Protein AF-A0AAJ2ACT3-F1 (afdb_monomer_lite)

Sequence (78 aa):
MTPEQEDIVLDWVTSCKDWSERLKDGRTIIPPPIFAEEAQYALSIFKELKIVDAPGSPSFGEASAQWVFDLVASIFGA

Radius of gyration: 18.89 Å; chains: 1; bounding box: 55×13×53 Å

Structure (mmCIF, N/CA/C/O backbone):
data_AF-A0AAJ2ACT3-F1
#
_entry.id   AF-A0AAJ2ACT3-F1
#
loop_
_atom_site.group_PDB
_atom_site.id
_atom_site.type_symbol
_atom_site.label_atom_id
_atom_site.label_alt_id
_atom_site.label_comp_id
_atom_site.label_asym_id
_atom_site.label_entity_id
_atom_site.label_seq_id
_atom_site.pdbx_PDB_ins_code
_atom_site.Cartn_x
_atom_site.Cartn_y
_atom_site.Cartn_z
_atom_site.occupancy
_atom_site.B_iso_or_equiv
_atom_site.auth_seq_id
_atom_site.auth_comp_id
_atom_site.auth_asym_id
_atom_site.auth_atom_id
_atom_site.pdbx_PDB_model_num
ATOM 1 N N . MET A 1 1 ? 40.249 -3.220 -34.907 1.00 38.00 1 MET A N 1
ATOM 2 C CA . MET A 1 1 ? 38.980 -2.473 -34.967 1.00 38.00 1 MET A CA 1
ATOM 3 C C . MET A 1 1 ? 38.036 -3.182 -34.019 1.00 38.00 1 MET A C 1
ATOM 5 O O . MET A 1 1 ? 37.491 -4.219 -34.368 1.00 38.00 1 MET A O 1
ATOM 9 N N . THR A 1 2 ? 38.049 -2.765 -32.757 1.00 39.94 2 THR A N 1
ATOM 10 C CA . THR A 1 2 ? 37.214 -3.337 -31.694 1.00 39.94 2 THR A CA 1
ATOM 11 C C . THR A 1 2 ? 35.775 -2.863 -31.901 1.00 39.94 2 THR A C 1
ATOM 13 O O . THR A 1 2 ? 35.611 -1.699 -32.264 1.00 39.94 2 THR A O 1
ATOM 16 N N . PRO A 1 3 ? 34.749 -3.710 -31.713 1.00 53.34 3 PRO A N 1
ATOM 17 C CA . PRO A 1 3 ? 33.371 -3.246 -31.752 1.00 53.34 3 PRO A CA 1
ATOM 18 C C . PRO A 1 3 ? 33.168 -2.311 -30.563 1.00 53.34 3 PRO A C 1
ATOM 20 O O . PRO A 1 3 ? 33.408 -2.699 -29.420 1.00 53.34 3 PRO A O 1
ATOM 23 N N . GLU A 1 4 ? 32.797 -1.072 -30.858 1.00 57.22 4 GLU A N 1
ATOM 24 C CA . GLU A 1 4 ? 32.330 -0.095 -29.885 1.00 57.22 4 GLU A CA 1
ATOM 25 C C . GLU A 1 4 ? 31.145 -0.726 -29.145 1.00 57.22 4 GLU A C 1
ATOM 27 O O . GLU A 1 4 ? 30.133 -1.083 -29.750 1.00 57.22 4 GLU A O 1
ATOM 32 N N . GLN A 1 5 ? 31.326 -0.978 -27.849 1.00 57.75 5 GLN A N 1
ATOM 33 C CA . GLN A 1 5 ? 30.243 -1.396 -26.971 1.00 57.75 5 GLN A CA 1
ATOM 34 C C . GLN A 1 5 ? 29.270 -0.224 -26.900 1.00 57.75 5 GLN A C 1
ATOM 36 O O . GLN A 1 5 ? 29.601 0.830 -26.368 1.00 57.75 5 GLN A O 1
ATOM 41 N N . GLU A 1 6 ? 28.105 -0.401 -27.512 1.00 58.88 6 GLU A N 1
ATOM 42 C CA . GLU A 1 6 ? 26.991 0.532 -27.440 1.00 58.88 6 GLU A CA 1
ATOM 43 C C . GLU A 1 6 ? 26.558 0.611 -25.969 1.00 58.88 6 GLU A C 1
ATOM 45 O O . GLU A 1 6 ? 25.994 -0.340 -25.420 1.00 58.88 6 GLU A O 1
ATOM 50 N N . ASP A 1 7 ? 26.924 1.706 -25.300 1.00 61.38 7 ASP A N 1
ATOM 51 C CA . ASP A 1 7 ? 26.487 2.018 -23.943 1.00 61.38 7 ASP A CA 1
ATOM 52 C C . ASP A 1 7 ? 24.957 2.082 -23.945 1.00 61.38 7 ASP A C 1
ATOM 54 O O . ASP A 1 7 ? 24.353 3.063 -24.385 1.00 61.38 7 ASP A O 1
ATOM 58 N N . ILE A 1 8 ? 24.307 1.014 -23.477 1.00 62.34 8 ILE A N 1
ATOM 59 C CA . ILE A 1 8 ? 22.867 1.019 -23.234 1.00 62.34 8 ILE A CA 1
ATOM 60 C C . ILE A 1 8 ? 22.645 1.978 -22.067 1.00 62.34 8 ILE A C 1
ATOM 62 O O . ILE A 1 8 ? 22.773 1.604 -20.900 1.00 62.34 8 ILE A O 1
ATOM 66 N N . VAL A 1 9 ? 22.340 3.235 -22.381 1.00 63.03 9 VAL A N 1
ATOM 67 C CA . VAL A 1 9 ? 21.891 4.213 -21.395 1.00 63.03 9 VAL A CA 1
ATOM 68 C C . VAL A 1 9 ? 20.559 3.699 -20.850 1.00 63.03 9 VAL A C 1
ATOM 70 O O . VAL A 1 9 ? 19.519 3.817 -21.495 1.00 63.03 9 VAL A O 1
ATOM 73 N N . LEU A 1 10 ? 20.597 3.056 -19.682 1.00 63.03 10 LEU A N 1
ATOM 74 C CA . LEU A 1 10 ? 19.407 2.739 -18.899 1.00 63.03 10 LEU A CA 1
ATOM 75 C C . LEU A 1 10 ? 18.802 4.063 -18.4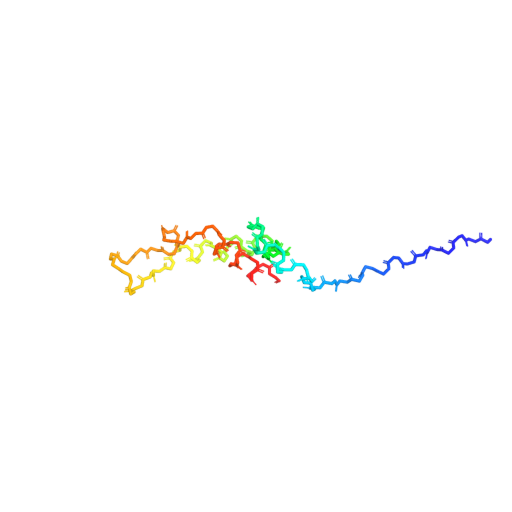28 1.00 63.03 10 LEU A C 1
ATOM 77 O O . LEU A 1 10 ? 19.167 4.597 -17.382 1.00 63.03 10 LEU A O 1
ATOM 81 N N . ASP A 1 11 ? 17.909 4.613 -19.244 1.00 75.88 11 ASP A N 1
ATOM 82 C CA . ASP A 1 11 ? 17.165 5.818 -18.914 1.00 75.88 11 ASP A CA 1
ATOM 83 C C . ASP A 1 11 ? 16.154 5.447 -17.817 1.00 75.88 11 ASP A C 1
ATOM 85 O O . ASP A 1 11 ? 15.182 4.722 -18.047 1.00 75.88 11 ASP A O 1
ATOM 89 N N . TRP A 1 12 ? 16.433 5.848 -16.575 1.00 73.31 12 TRP A N 1
ATOM 90 C CA . TRP A 1 12 ? 15.547 5.594 -15.441 1.00 73.31 12 TRP A CA 1
ATOM 91 C C . TRP A 1 12 ? 14.293 6.459 -15.582 1.00 73.31 12 TRP A C 1
ATOM 93 O O . TRP A 1 12 ? 14.312 7.662 -15.324 1.00 73.31 12 TRP A O 1
ATOM 103 N N . VAL A 1 13 ? 13.183 5.842 -15.991 1.00 78.56 13 VAL A N 1
ATOM 104 C CA . VAL A 1 13 ? 11.905 6.527 -16.213 1.00 78.56 13 VAL A CA 1
ATOM 105 C C . VAL A 1 13 ? 10.940 6.236 -15.066 1.00 78.56 13 VAL A C 1
ATOM 107 O O . VAL A 1 13 ? 10.504 5.104 -14.879 1.00 78.56 13 VAL A O 1
ATOM 110 N N . THR A 1 14 ? 10.539 7.277 -14.334 1.00 81.06 14 THR A N 1
ATOM 111 C CA . THR A 1 14 ? 9.533 7.190 -13.255 1.00 81.06 14 THR A CA 1
ATOM 112 C C . THR A 1 14 ? 8.105 7.484 -13.730 1.00 81.06 14 THR A C 1
ATOM 114 O O . THR A 1 14 ? 7.152 7.392 -12.959 1.00 81.06 14 THR A O 1
ATOM 117 N N . SER A 1 15 ? 7.919 7.849 -15.005 1.00 89.12 15 SER A N 1
ATOM 118 C CA . SER A 1 15 ? 6.603 8.214 -15.534 1.00 89.12 15 SER A CA 1
ATOM 119 C C . SER A 1 15 ? 5.713 6.987 -15.783 1.00 89.12 15 SER A C 1
ATOM 121 O O . SER A 1 15 ? 6.039 6.153 -16.624 1.00 89.12 15 SER A O 1
ATOM 123 N N . CYS A 1 16 ? 4.539 6.933 -15.149 1.00 91.38 16 CYS A N 1
ATOM 124 C CA . CYS A 1 16 ? 3.476 5.958 -15.427 1.00 91.38 16 CYS A CA 1
ATOM 125 C C . CYS A 1 16 ? 2.491 6.536 -16.463 1.00 91.38 16 CYS A C 1
ATOM 127 O O . CYS A 1 16 ? 1.433 7.044 -16.104 1.00 91.38 16 CYS A O 1
ATOM 129 N N . LYS A 1 17 ? 2.865 6.567 -17.752 1.00 94.94 17 LYS A N 1
ATOM 130 C CA . LYS A 1 17 ? 2.081 7.263 -18.803 1.00 94.94 17 LYS A CA 1
ATOM 131 C C . LYS A 1 17 ? 0.718 6.616 -19.093 1.00 94.94 17 LYS A C 1
ATOM 133 O O . LYS A 1 17 ? -0.195 7.317 -19.512 1.00 94.94 17 LYS A O 1
ATOM 138 N N . ASP A 1 18 ? 0.578 5.320 -18.829 1.00 95.06 18 ASP A N 1
ATOM 139 C CA . ASP A 1 18 ? -0.625 4.504 -19.045 1.00 95.06 18 ASP A CA 1
ATOM 140 C C . ASP A 1 18 ? -1.537 4.416 -17.801 1.00 95.06 18 ASP A C 1
ATOM 142 O O . ASP A 1 18 ? -2.457 3.596 -17.745 1.00 95.06 18 ASP A O 1
ATOM 146 N N . TRP A 1 19 ? -1.312 5.256 -16.778 1.00 96.44 19 TRP A N 1
ATOM 147 C CA . TRP A 1 19 ? -2.034 5.192 -15.497 1.00 96.44 19 TRP A CA 1
ATOM 148 C C . TRP A 1 19 ? -3.563 5.222 -15.656 1.00 96.44 19 TRP A C 1
ATOM 150 O O . TRP A 1 19 ? -4.275 4.537 -14.922 1.00 96.44 19 TRP A O 1
ATOM 160 N N . SER A 1 20 ? -4.079 5.991 -16.623 1.00 97.88 20 SER A N 1
ATOM 161 C CA . SER A 1 20 ? -5.523 6.131 -16.839 1.00 97.88 20 SER A CA 1
ATOM 162 C C . SER A 1 20 ? -6.155 4.830 -17.335 1.00 97.88 20 SER A C 1
ATOM 164 O O . SER A 1 20 ? -7.224 4.453 -16.854 1.00 97.88 20 SER A O 1
ATOM 166 N N . GLU A 1 21 ? -5.500 4.122 -18.261 1.00 98.25 21 GLU A N 1
ATOM 167 C CA . GLU A 1 21 ? -5.966 2.810 -18.720 1.00 98.25 21 GLU A CA 1
ATOM 168 C C . GLU A 1 21 ? -5.866 1.776 -17.603 1.00 98.25 21 GLU A C 1
ATOM 170 O O . GLU A 1 21 ? -6.803 1.011 -17.392 1.00 98.25 21 GLU A O 1
ATOM 175 N N . ARG A 1 22 ? -4.781 1.798 -16.819 1.00 97.19 22 ARG A N 1
ATOM 176 C CA . ARG A 1 22 ? -4.624 0.873 -15.691 1.00 97.19 22 ARG A CA 1
ATOM 177 C C . AR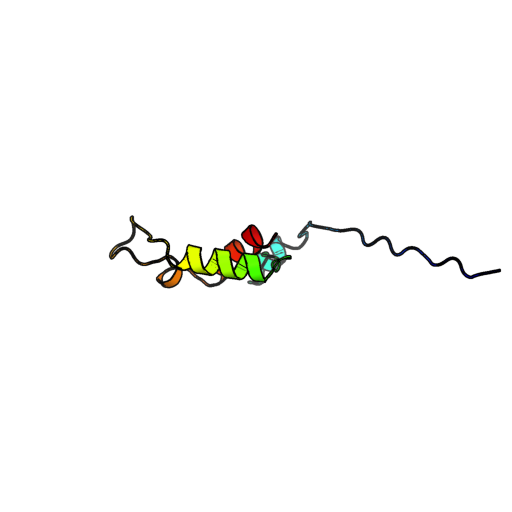G A 1 22 ? -5.763 0.983 -14.688 1.00 97.19 22 ARG A C 1
ATOM 179 O O . ARG A 1 22 ? -6.350 -0.036 -14.344 1.00 97.19 22 ARG A O 1
ATOM 186 N N . LEU A 1 23 ? -6.118 2.201 -14.277 1.00 9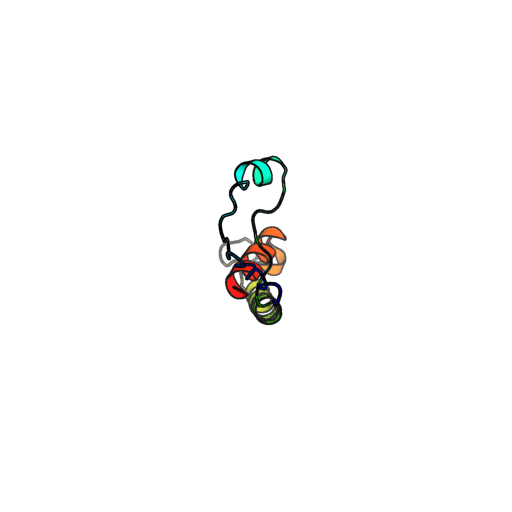6.06 23 LEU A N 1
ATOM 187 C CA . LEU A 1 23 ? -7.221 2.408 -13.338 1.00 96.06 23 LEU A CA 1
ATOM 188 C C . LEU A 1 23 ? -8.568 1.939 -13.906 1.00 96.06 23 LEU A C 1
ATOM 190 O O . LEU A 1 23 ? -9.354 1.348 -13.169 1.00 96.06 23 LEU A O 1
ATOM 194 N N . LYS A 1 24 ? -8.827 2.153 -15.204 1.00 97.94 24 LYS A N 1
ATOM 195 C CA . LYS A 1 24 ? -10.046 1.656 -15.871 1.00 97.94 24 LYS A CA 1
ATOM 196 C C . LYS A 1 24 ? -10.102 0.128 -15.907 1.00 97.94 24 LYS A C 1
ATOM 198 O O . LYS A 1 24 ? -11.172 -0.438 -15.712 1.00 97.94 24 LYS A O 1
ATOM 203 N N . ASP A 1 25 ? -8.957 -0.518 -16.104 1.00 97.56 25 ASP A N 1
ATOM 204 C CA . ASP A 1 25 ? -8.835 -1.975 -16.199 1.00 97.56 25 ASP A CA 1
ATOM 205 C C . ASP A 1 25 ? -8.654 -2.668 -14.833 1.00 97.56 25 ASP A C 1
ATOM 207 O O . ASP A 1 25 ? -8.455 -3.881 -14.780 1.00 97.56 25 ASP A O 1
ATOM 211 N N . GLY A 1 26 ? -8.655 -1.922 -13.721 1.00 95.00 26 GLY A N 1
ATOM 212 C CA . GLY A 1 26 ? -8.377 -2.469 -12.386 1.00 95.00 26 GLY A CA 1
ATOM 213 C C . GLY A 1 26 ? -6.928 -2.937 -12.187 1.00 95.00 26 GLY A C 1
ATOM 214 O O . GLY A 1 26 ? -6.650 -3.730 -11.289 1.00 95.00 26 GLY A O 1
ATOM 215 N N . ARG A 1 27 ? -5.992 -2.466 -13.017 1.00 95.56 27 ARG A N 1
ATOM 216 C CA . ARG A 1 27 ? -4.553 -2.723 -12.888 1.00 95.56 27 ARG A CA 1
ATOM 217 C C . ARG A 1 27 ? -3.921 -1.715 -11.928 1.00 95.56 27 ARG A C 1
ATOM 219 O O . ARG A 1 27 ? -4.270 -0.536 -11.922 1.00 95.56 27 ARG A O 1
ATOM 226 N N . THR A 1 28 ? -2.953 -2.171 -11.137 1.00 94.62 28 THR A N 1
ATOM 227 C CA . THR A 1 28 ? -2.254 -1.302 -10.182 1.00 94.62 28 THR A CA 1
ATOM 228 C C . THR A 1 28 ? -1.393 -0.244 -10.882 1.00 94.62 28 THR A C 1
ATOM 230 O O . THR A 1 28 ? -0.726 -0.509 -11.887 1.00 94.62 28 THR A O 1
ATOM 233 N N . ILE A 1 29 ? -1.398 0.967 -10.323 1.00 95.75 29 ILE A N 1
ATOM 234 C CA . ILE A 1 29 ? -0.484 2.064 -10.682 1.00 95.75 29 ILE A CA 1
ATOM 235 C C . ILE A 1 29 ? 0.693 2.182 -9.705 1.00 95.75 29 ILE A C 1
ATOM 237 O O . ILE A 1 29 ? 1.571 3.015 -9.909 1.00 95.75 29 ILE A O 1
ATOM 241 N N . ILE A 1 30 ? 0.688 1.378 -8.641 1.00 95.62 30 ILE A N 1
ATOM 242 C CA . ILE A 1 30 ? 1.678 1.415 -7.571 1.00 95.62 30 ILE A CA 1
ATOM 243 C C . ILE A 1 30 ? 2.879 0.567 -8.014 1.00 95.62 30 ILE A C 1
ATOM 245 O O . ILE A 1 30 ? 2.691 -0.619 -8.308 1.00 95.62 30 ILE A O 1
ATOM 249 N N . PRO A 1 31 ? 4.090 1.141 -8.122 1.00 93.69 31 PRO A N 1
ATOM 250 C CA . PRO A 1 31 ? 5.277 0.378 -8.477 1.00 93.69 31 PRO A CA 1
ATOM 251 C C . PRO A 1 31 ? 5.726 -0.520 -7.312 1.00 93.69 31 PRO A C 1
ATOM 253 O O . PRO A 1 31 ? 5.391 -0.256 -6.157 1.00 93.69 31 PRO A O 1
ATOM 256 N N . PRO A 1 32 ? 6.493 -1.587 -7.586 1.00 93.56 32 PRO A N 1
ATOM 257 C CA . PRO A 1 32 ? 7.115 -2.365 -6.522 1.00 93.56 32 PRO A CA 1
ATOM 258 C C . PRO A 1 32 ? 8.147 -1.514 -5.754 1.00 93.56 32 PRO A C 1
ATOM 260 O O . PRO A 1 32 ? 8.736 -0.604 -6.345 1.00 93.56 32 PRO 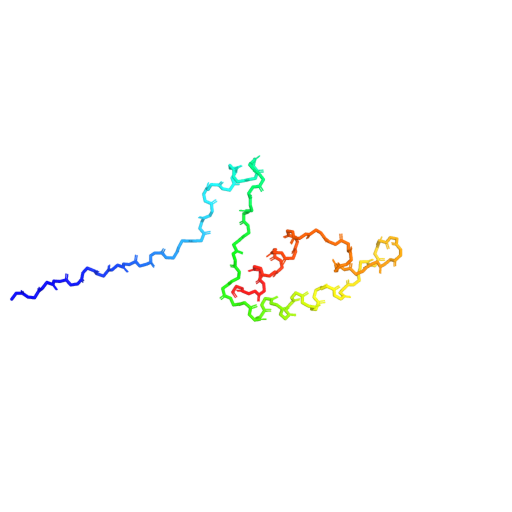A O 1
ATOM 263 N N . PRO A 1 33 ? 8.402 -1.810 -4.466 1.00 95.75 33 PRO A N 1
ATOM 264 C CA . PRO A 1 33 ? 9.475 -1.160 -3.721 1.00 95.75 33 PRO A CA 1
ATOM 265 C C . PRO A 1 33 ? 10.841 -1.484 -4.336 1.00 95.75 33 PRO A C 1
ATOM 267 O O . PRO A 1 33 ? 11.084 -2.613 -4.766 1.00 95.75 33 PRO A O 1
ATOM 270 N N . ILE A 1 34 ? 11.738 -0.501 -4.335 1.00 94.69 34 ILE A N 1
ATOM 271 C CA . ILE A 1 34 ? 13.146 -0.659 -4.719 1.00 94.69 34 ILE A CA 1
ATOM 272 C C . ILE A 1 34 ? 13.897 -1.426 -3.617 1.00 94.69 34 ILE A C 1
ATOM 274 O O . ILE A 1 34 ? 14.688 -2.322 -3.906 1.00 94.69 34 ILE A O 1
ATOM 278 N N . PHE A 1 35 ? 13.580 -1.128 -2.356 1.00 97.31 35 PHE A N 1
ATOM 279 C CA . PHE A 1 35 ? 14.151 -1.711 -1.147 1.00 97.31 35 PHE A CA 1
ATOM 280 C C . PHE A 1 35 ? 13.091 -2.529 -0.395 1.00 97.31 35 PHE A C 1
ATOM 282 O O . PHE A 1 35 ? 12.247 -2.007 0.338 1.00 97.31 35 PHE A O 1
ATOM 289 N N . ALA A 1 36 ? 13.076 -3.841 -0.642 1.00 97.12 36 ALA A N 1
ATOM 290 C CA . ALA A 1 36 ? 12.006 -4.720 -0.169 1.00 97.12 36 ALA A CA 1
ATOM 291 C C . ALA A 1 36 ? 12.018 -4.956 1.353 1.00 97.12 36 ALA A C 1
ATOM 293 O O . ALA A 1 36 ? 10.948 -5.135 1.937 1.00 97.12 36 ALA A O 1
ATOM 294 N N . GLU A 1 37 ? 13.187 -4.968 1.997 1.00 98.19 37 GLU A N 1
ATOM 295 C CA . GLU A 1 37 ? 13.300 -5.221 3.441 1.00 98.19 37 GLU A CA 1
ATOM 296 C C . GLU A 1 37 ? 12.770 -4.029 4.250 1.00 98.19 37 GLU A C 1
ATOM 298 O O . GLU A 1 37 ? 11.949 -4.193 5.155 1.00 98.19 37 GLU A O 1
ATOM 303 N N . GLU A 1 38 ? 13.149 -2.815 3.857 1.00 98.25 38 GLU A N 1
ATOM 304 C CA . GLU A 1 38 ? 12.691 -1.550 4.424 1.00 98.25 38 GLU A CA 1
ATOM 305 C C . GLU A 1 38 ? 11.179 -1.383 4.246 1.00 98.25 38 GLU A C 1
ATOM 307 O O . GLU A 1 38 ? 10.474 -1.037 5.199 1.00 98.25 38 GLU A O 1
ATOM 312 N N . ALA A 1 39 ? 10.656 -1.725 3.063 1.00 98.38 39 ALA A N 1
ATOM 313 C CA . ALA A 1 39 ? 9.220 -1.742 2.801 1.00 98.38 39 ALA A CA 1
ATOM 314 C C . ALA A 1 39 ? 8.467 -2.700 3.738 1.00 98.38 39 ALA A C 1
ATOM 316 O O . ALA A 1 39 ? 7.420 -2.341 4.280 1.00 98.38 39 ALA A O 1
ATOM 317 N N . GLN A 1 40 ? 8.987 -3.915 3.946 1.00 98.25 40 GLN A N 1
ATOM 318 C CA . GLN A 1 40 ? 8.371 -4.904 4.836 1.00 98.25 40 GLN A CA 1
ATOM 319 C C . GLN A 1 40 ? 8.378 -4.439 6.294 1.00 98.25 40 GLN A C 1
ATOM 321 O O . GLN A 1 40 ? 7.361 -4.574 6.979 1.00 98.25 40 GLN A O 1
ATOM 326 N N . TYR A 1 41 ? 9.488 -3.859 6.751 1.00 98.44 41 TYR A N 1
ATOM 327 C CA . TYR A 1 41 ? 9.613 -3.320 8.103 1.00 98.44 41 TYR A CA 1
ATOM 328 C C . TYR A 1 41 ? 8.668 -2.134 8.344 1.00 98.44 41 TYR A C 1
ATOM 330 O O . TYR A 1 41 ? 7.940 -2.093 9.337 1.00 98.44 41 TYR A O 1
ATOM 338 N N . ALA A 1 42 ? 8.598 -1.185 7.409 1.00 98.00 42 ALA A N 1
ATOM 339 C CA . ALA A 1 42 ? 7.655 -0.075 7.504 1.00 98.00 42 ALA A CA 1
ATOM 340 C C . ALA A 1 42 ? 6.198 -0.564 7.488 1.00 98.00 42 ALA A C 1
ATOM 342 O O . ALA A 1 42 ? 5.363 -0.074 8.253 1.00 98.00 42 ALA A O 1
ATOM 343 N N . LEU A 1 43 ? 5.890 -1.566 6.659 1.00 98.12 43 LEU A N 1
ATOM 344 C CA . LEU A 1 43 ? 4.552 -2.136 6.573 1.00 98.12 43 LEU A CA 1
ATOM 345 C C . LEU A 1 43 ? 4.142 -2.872 7.859 1.00 98.12 43 LEU A C 1
ATOM 347 O O . LEU A 1 43 ? 2.965 -2.817 8.221 1.00 98.12 43 LEU A O 1
ATOM 351 N N . SER A 1 44 ? 5.067 -3.538 8.563 1.00 98.31 44 SER A N 1
ATOM 352 C CA . SER A 1 44 ? 4.746 -4.181 9.845 1.00 98.31 44 SER A CA 1
ATOM 353 C C . SER A 1 44 ? 4.335 -3.148 10.891 1.00 98.31 44 SER A C 1
ATOM 355 O O . SER A 1 44 ? 3.289 -3.308 11.512 1.00 98.31 44 SER A O 1
ATOM 357 N N . ILE A 1 45 ? 5.077 -2.041 10.997 1.00 98.25 45 ILE A N 1
ATOM 358 C CA . ILE A 1 45 ? 4.739 -0.928 11.896 1.00 98.25 45 ILE A CA 1
ATOM 359 C C . ILE A 1 45 ? 3.404 -0.293 11.489 1.00 98.25 45 ILE A C 1
ATOM 361 O O . ILE A 1 45 ? 2.535 -0.068 12.330 1.00 98.25 45 ILE A O 1
ATOM 365 N N . PHE A 1 46 ? 3.203 -0.034 10.193 1.00 98.19 46 PHE A N 1
ATOM 366 C CA . PHE A 1 46 ? 1.966 0.563 9.686 1.00 98.19 46 PHE A CA 1
ATOM 367 C C . PHE A 1 46 ? 0.728 -0.259 10.067 1.00 98.19 46 PHE A C 1
ATOM 369 O O . PHE A 1 46 ? -0.281 0.303 10.487 1.00 98.19 46 PHE A O 1
ATOM 376 N N . LYS A 1 47 ? 0.804 -1.593 9.977 1.00 98.44 47 LYS A N 1
ATOM 377 C CA . LYS A 1 47 ? -0.309 -2.493 10.320 1.00 98.44 47 LYS A CA 1
ATOM 378 C C . LYS A 1 47 ? -0.696 -2.464 11.800 1.00 98.44 47 LYS A C 1
ATOM 380 O O . LYS A 1 47 ? -1.821 -2.853 12.117 1.00 98.44 47 LYS A O 1
ATOM 385 N N . GLU A 1 48 ? 0.186 -2.007 12.683 1.00 98.38 48 GLU A N 1
ATOM 386 C CA . GLU A 1 48 ? -0.071 -1.878 14.122 1.00 98.38 48 GLU A CA 1
ATOM 387 C C . GLU A 1 48 ? -0.751 -0.551 14.492 1.00 98.38 48 GLU A C 1
ATOM 389 O O . GLU A 1 48 ? -1.392 -0.457 15.542 1.00 98.38 48 GLU A O 1
ATOM 394 N N . LEU A 1 49 ? -0.669 0.467 13.624 1.00 98.06 49 LEU A N 1
ATOM 395 C CA . LEU A 1 49 ? -1.289 1.771 13.856 1.00 98.06 49 LEU A CA 1
ATOM 396 C C . LEU A 1 49 ? -2.809 1.639 14.006 1.00 98.06 49 LEU A C 1
ATOM 398 O O . LEU A 1 49 ? -3.460 0.912 13.255 1.00 98.06 49 LEU A O 1
ATOM 402 N N . LYS A 1 50 ? -3.382 2.369 14.966 1.00 98.25 50 LYS A N 1
ATOM 403 C CA . LYS A 1 50 ? -4.820 2.364 15.260 1.00 98.25 50 LYS A CA 1
ATOM 404 C C . LYS A 1 50 ? -5.560 3.471 14.519 1.00 98.25 50 LYS A C 1
ATOM 406 O O . LYS A 1 50 ? -5.128 4.621 14.515 1.00 98.25 50 LYS A O 1
ATOM 411 N N . ILE A 1 51 ? -6.716 3.124 13.959 1.00 97.88 51 ILE A N 1
ATOM 412 C CA . ILE A 1 51 ? -7.667 4.073 13.376 1.00 97.88 51 ILE A CA 1
ATOM 413 C C . ILE A 1 51 ? -8.553 4.581 14.520 1.00 97.88 51 ILE A C 1
ATOM 415 O O . ILE A 1 51 ? -9.544 3.956 14.897 1.00 97.88 51 ILE A O 1
ATOM 419 N N . VAL A 1 52 ? -8.126 5.663 15.172 1.00 97.38 52 VAL A N 1
ATOM 420 C CA . VAL A 1 52 ? -8.728 6.155 16.430 1.00 97.38 52 VAL A CA 1
ATOM 421 C C . VAL A 1 52 ? -10.125 6.757 16.264 1.00 97.38 52 VAL A C 1
ATOM 423 O O . VAL A 1 52 ? -10.863 6.866 17.238 1.00 97.38 52 VAL A O 1
ATOM 426 N N . ASP A 1 53 ? -10.496 7.124 15.042 1.00 97.12 53 ASP A N 1
ATOM 427 C CA . ASP A 1 53 ? -11.794 7.685 14.666 1.00 97.12 53 ASP A CA 1
ATOM 428 C C . ASP A 1 53 ? -12.781 6.636 14.115 1.00 97.12 53 ASP A C 1
ATOM 430 O O . ASP A 1 53 ? -13.953 6.94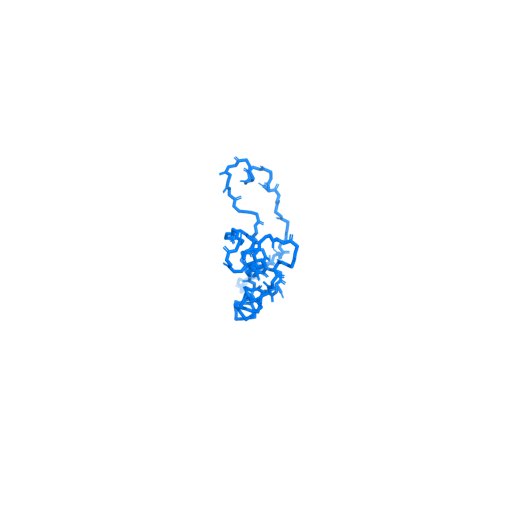9 13.902 1.00 97.12 53 ASP A O 1
ATOM 434 N N . ALA A 1 54 ? -12.355 5.380 13.939 1.00 96.81 54 ALA A N 1
ATOM 435 C CA . ALA A 1 54 ? -13.223 4.287 13.506 1.00 96.81 54 ALA A CA 1
ATOM 436 C C . ALA A 1 54 ? -13.872 3.547 14.698 1.00 96.81 54 ALA A C 1
ATOM 438 O O . ALA A 1 54 ? -13.219 3.320 15.724 1.00 96.81 54 ALA A O 1
ATOM 439 N N . PRO A 1 55 ? -15.139 3.095 14.576 1.00 97.56 55 PRO A N 1
ATOM 440 C CA . PRO A 1 55 ? -15.789 2.277 15.599 1.00 97.56 55 PRO A CA 1
ATOM 441 C C . PRO A 1 55 ? -14.958 1.041 15.968 1.00 97.56 55 PRO A C 1
ATOM 443 O O . PRO A 1 55 ? -14.553 0.274 15.099 1.00 97.56 55 PRO A O 1
ATOM 446 N N . GLY A 1 56 ? -14.707 0.846 17.265 1.00 97.12 56 GLY A N 1
ATOM 447 C CA . GLY A 1 56 ? -13.901 -0.272 17.775 1.00 97.12 56 GLY A CA 1
ATOM 448 C C . GLY A 1 56 ? -12.383 -0.087 17.652 1.00 97.12 56 GLY A C 1
ATOM 449 O O . GLY A 1 56 ? -11.640 -0.929 18.144 1.00 97.12 56 GLY A O 1
ATOM 450 N N . SER A 1 57 ? -11.921 1.013 17.052 1.00 97.69 57 SER A N 1
ATOM 451 C CA . SER A 1 57 ? -10.506 1.339 16.848 1.00 97.69 57 SER A CA 1
ATOM 452 C C . SER A 1 57 ? -9.666 0.165 16.304 1.00 97.69 57 SER A C 1
ATOM 454 O O . SER A 1 57 ? -8.724 -0.312 16.960 1.00 97.69 57 SER A O 1
ATOM 456 N N . PRO A 1 58 ? -10.016 -0.353 15.110 1.00 98.38 58 PRO A N 1
ATOM 457 C CA . PRO A 1 58 ? -9.228 -1.386 14.456 1.00 98.38 58 PRO A CA 1
ATOM 458 C C . PRO A 1 58 ? -7.840 -0.853 14.091 1.00 98.38 58 PRO A C 1
ATOM 460 O O . PRO A 1 58 ? -7.611 0.358 14.003 1.00 98.38 58 PRO A O 1
ATOM 463 N N . SER A 1 59 ? -6.888 -1.756 13.888 1.00 98.56 59 SER A N 1
ATOM 464 C CA . SER A 1 59 ? -5.614 -1.385 13.289 1.00 98.56 59 SER A CA 1
ATOM 465 C C . SER A 1 59 ? -5.746 -1.1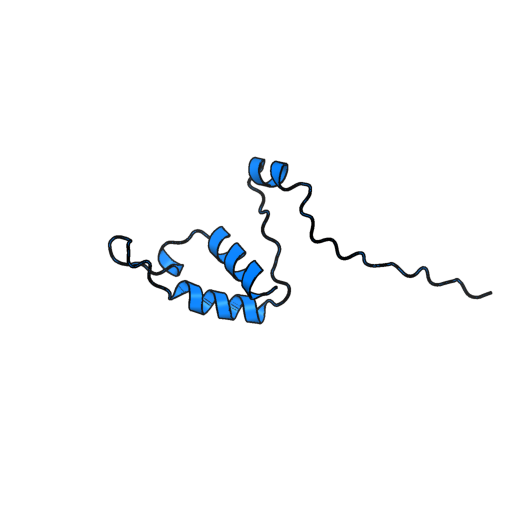97 11.776 1.00 98.56 59 SER A C 1
ATOM 467 O O . SER A 1 59 ? -6.659 -1.728 11.136 1.00 98.56 59 SER A O 1
ATOM 469 N N . PHE A 1 60 ? -4.801 -0.483 11.165 1.00 98.31 60 PHE A N 1
ATOM 470 C CA . PHE A 1 60 ? -4.716 -0.414 9.706 1.00 98.31 60 PHE A CA 1
ATOM 471 C C . PHE A 1 60 ? -4.512 -1.800 9.081 1.00 98.31 60 PHE A C 1
ATOM 473 O O . PHE A 1 60 ? -4.956 -2.017 7.955 1.00 98.31 60 PHE A O 1
ATOM 480 N N . GLY A 1 61 ? -3.908 -2.753 9.801 1.00 98.06 61 GLY A N 1
ATOM 481 C CA . GLY A 1 61 ? -3.794 -4.145 9.363 1.00 98.06 61 GLY A CA 1
ATOM 482 C C . GLY A 1 61 ? -5.131 -4.888 9.281 1.00 98.06 61 GLY A C 1
ATOM 483 O O . GLY A 1 61 ? -5.276 -5.767 8.437 1.00 98.06 61 GLY A O 1
ATOM 484 N N . GLU A 1 62 ? -6.104 -4.525 10.116 1.00 98.06 62 GLU A N 1
ATOM 485 C CA . GLU A 1 62 ? -7.436 -5.145 10.160 1.00 98.06 62 GLU A CA 1
ATOM 486 C C . GLU A 1 62 ? -8.411 -4.505 9.162 1.00 98.06 62 GLU A C 1
ATOM 488 O O . GLU A 1 62 ? -9.289 -5.184 8.632 1.00 98.06 62 GLU A O 1
ATOM 493 N N . ALA A 1 63 ? -8.273 -3.199 8.914 1.00 97.75 63 ALA A N 1
ATOM 494 C CA . ALA A 1 63 ? -9.265 -2.419 8.175 1.00 97.75 63 ALA A CA 1
ATOM 495 C C . ALA A 1 63 ? -8.871 -2.063 6.729 1.00 97.75 63 ALA A C 1
ATOM 497 O O . ALA A 1 63 ? -9.744 -1.706 5.936 1.00 97.75 63 ALA A O 1
ATOM 498 N N . SER A 1 64 ? -7.584 -2.118 6.367 1.00 97.69 64 SER A N 1
ATOM 499 C CA . SER A 1 64 ? -7.131 -1.643 5.050 1.00 97.69 64 SER A CA 1
ATOM 500 C C . SER A 1 64 ? -7.219 -2.711 3.961 1.00 97.69 64 SER A C 1
ATOM 502 O O . SER A 1 64 ? -6.969 -3.893 4.188 1.00 97.69 64 SER A O 1
ATOM 504 N N . ALA A 1 65 ? -7.505 -2.271 2.735 1.00 96.75 65 ALA A N 1
ATOM 505 C CA . ALA A 1 65 ? -7.396 -3.103 1.541 1.00 96.75 65 ALA A CA 1
ATOM 506 C C . ALA A 1 65 ? -5.927 -3.289 1.114 1.00 96.75 65 ALA A C 1
ATOM 508 O O . ALA A 1 65 ? -5.083 -2.435 1.382 1.00 96.75 65 ALA A O 1
ATOM 509 N N . GLN A 1 66 ? -5.637 -4.363 0.371 1.00 96.31 66 GLN A N 1
ATOM 510 C CA . GLN A 1 66 ? -4.273 -4.711 -0.054 1.00 96.31 66 GLN A CA 1
ATOM 511 C C . GLN A 1 66 ? -3.548 -3.576 -0.797 1.00 96.31 66 GLN A C 1
ATOM 513 O O . GLN A 1 66 ? -2.379 -3.329 -0.525 1.00 96.31 66 GLN A O 1
ATOM 518 N N . TRP A 1 67 ? -4.246 -2.820 -1.652 1.00 96.38 67 TRP A N 1
ATOM 519 C CA . TRP A 1 67 ? -3.636 -1.711 -2.398 1.00 96.38 67 TRP A CA 1
ATOM 520 C C . TRP A 1 67 ? -3.065 -0.610 -1.485 1.00 96.38 67 TRP A C 1
ATOM 522 O O . TRP A 1 67 ? -2.124 0.079 -1.869 1.00 96.38 67 TRP A O 1
ATOM 532 N N . VAL A 1 68 ? -3.599 -0.447 -0.266 1.00 97.81 68 VAL A N 1
ATOM 533 C CA . VAL A 1 68 ? -3.058 0.487 0.735 1.00 97.81 68 VAL A CA 1
ATOM 534 C C . VAL A 1 68 ? -1.696 -0.004 1.216 1.00 97.81 68 VAL A C 1
ATOM 536 O O . VAL A 1 68 ? -0.763 0.783 1.345 1.00 97.81 68 VAL A O 1
ATOM 539 N N . PHE A 1 69 ? -1.559 -1.311 1.446 1.00 98.06 69 PHE A N 1
ATOM 540 C CA . PHE A 1 69 ? -0.291 -1.921 1.837 1.00 98.06 69 PHE A CA 1
ATOM 541 C C . PHE A 1 69 ? 0.739 -1.850 0.713 1.00 98.06 69 PHE A C 1
ATOM 543 O O . PHE A 1 69 ? 1.900 -1.556 0.986 1.00 98.06 69 PHE A O 1
ATOM 550 N N . ASP A 1 70 ? 0.308 -2.046 -0.533 1.00 97.38 70 ASP A N 1
ATOM 551 C CA . ASP A 1 70 ? 1.174 -1.903 -1.704 1.00 97.38 70 ASP A CA 1
ATOM 552 C C . ASP A 1 70 ? 1.690 -0.458 -1.817 1.00 97.38 70 ASP A C 1
ATOM 554 O O . ASP A 1 70 ? 2.872 -0.237 -2.076 1.00 97.38 70 ASP A O 1
ATOM 558 N N . LEU A 1 71 ? 0.830 0.537 -1.552 1.00 97.38 71 LEU A N 1
ATOM 559 C CA . LEU A 1 71 ? 1.202 1.954 -1.562 1.00 97.38 71 LEU A CA 1
ATOM 560 C C . LEU A 1 71 ? 2.214 2.287 -0.460 1.00 97.38 71 LEU A C 1
ATOM 562 O O . LEU A 1 71 ? 3.221 2.937 -0.726 1.00 97.38 71 LEU A O 1
ATOM 566 N N . VAL A 1 72 ? 1.966 1.832 0.770 1.00 97.94 72 VAL A N 1
ATOM 567 C CA . VAL A 1 72 ? 2.882 2.028 1.906 1.00 97.94 72 VAL A CA 1
ATOM 568 C C . VAL A 1 72 ? 4.235 1.383 1.612 1.00 97.94 72 VAL A C 1
ATOM 570 O O . VAL A 1 72 ? 5.266 2.033 1.771 1.00 97.94 72 VAL A O 1
ATOM 573 N N . ALA A 1 73 ? 4.241 0.142 1.120 1.00 97.88 73 ALA A N 1
ATOM 574 C CA . ALA A 1 73 ? 5.464 -0.551 0.733 1.00 97.88 73 ALA A CA 1
ATOM 575 C C . ALA A 1 73 ? 6.232 0.224 -0.351 1.00 97.88 73 ALA A C 1
ATOM 577 O O . ALA A 1 73 ? 7.431 0.440 -0.210 1.00 97.88 73 ALA A O 1
ATOM 578 N N . SER A 1 74 ? 5.539 0.702 -1.389 1.00 96.31 74 SER A N 1
ATOM 579 C CA . SER A 1 74 ? 6.141 1.499 -2.461 1.00 96.31 74 SER A CA 1
ATOM 580 C C . SER A 1 74 ? 6.748 2.817 -1.972 1.00 96.31 74 SER A C 1
ATOM 582 O O . SER A 1 74 ? 7.751 3.236 -2.536 1.00 96.31 74 SER A O 1
ATOM 584 N N . ILE A 1 75 ? 6.160 3.473 -0.966 1.00 96.06 75 ILE A N 1
ATOM 585 C CA . ILE A 1 75 ? 6.660 4.751 -0.431 1.00 96.06 75 ILE A CA 1
ATOM 586 C C . ILE A 1 75 ? 7.880 4.539 0.469 1.00 96.06 75 ILE A C 1
ATOM 588 O O . ILE A 1 75 ? 8.855 5.275 0.358 1.00 96.06 75 ILE A O 1
ATOM 592 N N . PHE A 1 76 ? 7.824 3.562 1.378 1.00 97.12 76 PHE A N 1
ATOM 593 C CA . PHE A 1 76 ? 8.874 3.361 2.383 1.00 97.12 76 PHE A CA 1
ATOM 594 C C . PHE A 1 76 ? 10.005 2.430 1.932 1.00 97.12 76 PHE A C 1
ATOM 596 O O . PHE A 1 76 ? 11.010 2.327 2.628 1.00 97.12 76 PHE A O 1
ATOM 603 N N . GLY A 1 77 ? 9.855 1.775 0.780 1.00 95.75 77 GLY A N 1
ATOM 604 C CA . GLY A 1 77 ? 10.932 1.068 0.089 1.00 95.75 77 GLY A CA 1
ATOM 605 C C . GLY A 1 77 ? 11.432 1.788 -1.162 1.00 95.75 77 GLY A C 1
ATOM 606 O O . GLY A 1 77 ? 11.919 1.107 -2.060 1.00 95.75 77 GLY A O 1
ATOM 607 N N . ALA A 1 78 ? 11.232 3.102 -1.289 1.00 86.75 78 ALA A N 1
ATOM 608 C CA . ALA A 1 78 ? 11.751 3.909 -2.401 1.00 86.75 78 ALA A CA 1
ATOM 609 C C . ALA A 1 78 ? 13.181 4.406 -2.151 1.00 86.75 78 ALA A C 1
ATOM 611 O O . ALA A 1 78 ? 13.545 4.601 -0.970 1.00 86.75 78 ALA A O 1
#

Foldseek 3Di:
DDPDDDPPPPPDDPDPPCVVVCVVVVHDPQDAFPAQVQLVVQLVVQQQDWPPPDVPGHGCVVPPDVSVSSNSSSVRRD

pLDDT: mean 90.46, std 14.57, range [38.0, 98.56]

Secondary structure (DSSP, 8-state):
----------------TTHHHHHHTT---PPPPSSHHHHHHHHHHHHH-B-TTSTT--BHHHH--HHHHHHHHHHHT-